Protein AF-A0A183UHN8-F1 (afdb_monomer)

Organism: Toxocara canis (NCBI:txid6265)

Foldseek 3Di:
DLVVLVVQLVCCVPVVVDDQALDQSNLLSLVSSLVVLVVCCVVCVPPPSSVVSNVVSVVSNVVSVSVVHPNPDPPVVVVVVVPD

pLDDT: mean 86.29, std 16.68, range [43.88, 97.31]

Structure (mmCIF, N/CA/C/O backbone):
data_AF-A0A183UHN8-F1
#
_entry.id   AF-A0A183UHN8-F1
#
loop_
_atom_site.group_PDB
_atom_site.id
_atom_site.type_symbol
_atom_site.label_atom_id
_atom_site.label_alt_id
_atom_site.label_comp_id
_atom_site.label_asym_id
_atom_site.label_entity_id
_atom_site.label_seq_id
_atom_site.pdbx_PDB_ins_code
_atom_site.Cartn_x
_atom_site.Cartn_y
_atom_site.Cartn_z
_atom_site.occupancy
_atom_site.B_iso_or_equiv
_atom_site.auth_seq_id
_atom_site.auth_comp_id
_atom_site.auth_asym_id
_atom_site.auth_atom_id
_atom_site.pdbx_PDB_model_num
ATOM 1 N N . MET A 1 1 ? 10.837 -4.163 -7.813 1.00 83.88 1 MET A N 1
ATOM 2 C CA . MET A 1 1 ? 10.504 -2.823 -7.277 1.00 83.88 1 MET A CA 1
ATOM 3 C C . MET A 1 1 ? 9.027 -2.720 -6.910 1.00 83.88 1 MET A C 1
ATOM 5 O O . MET A 1 1 ? 8.743 -2.686 -5.725 1.00 83.88 1 MET A O 1
ATOM 9 N N . VAL A 1 2 ? 8.086 -2.797 -7.862 1.00 91.88 2 VAL A N 1
ATOM 10 C CA . VAL A 1 2 ? 6.639 -2.839 -7.538 1.00 91.88 2 VAL A CA 1
ATOM 11 C C . VAL A 1 2 ? 6.283 -4.020 -6.622 1.00 91.88 2 VAL A C 1
ATOM 13 O O . VAL A 1 2 ? 5.638 -3.816 -5.598 1.00 91.88 2 VAL A O 1
ATOM 16 N N . GLU A 1 3 ? 6.777 -5.225 -6.934 1.00 93.31 3 GLU A N 1
ATOM 17 C CA . GLU A 1 3 ? 6.571 -6.417 -6.087 1.00 93.31 3 GLU A CA 1
ATOM 18 C C . GLU A 1 3 ? 7.191 -6.279 -4.695 1.00 93.31 3 GLU A C 1
ATOM 20 O O . GLU A 1 3 ? 6.626 -6.751 -3.720 1.00 93.31 3 GLU A O 1
ATOM 25 N N . TYR A 1 4 ? 8.326 -5.583 -4.585 1.00 93.25 4 TYR A N 1
ATOM 26 C CA . TYR A 1 4 ? 8.969 -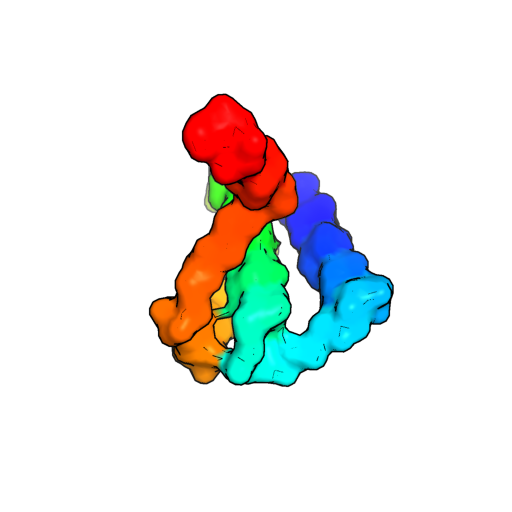5.334 -3.294 1.00 93.25 4 TYR A CA 1
ATOM 27 C C . TYR A 1 4 ? 8.077 -4.458 -2.403 1.00 93.25 4 TYR A C 1
ATOM 29 O O . TYR A 1 4 ? 7.811 -4.806 -1.256 1.00 93.25 4 TYR A O 1
ATOM 37 N N . CYS A 1 5 ? 7.539 -3.365 -2.953 1.00 94.62 5 CYS A N 1
ATOM 38 C CA . CYS A 1 5 ? 6.602 -2.512 -2.226 1.00 94.62 5 CYS A CA 1
ATOM 39 C C . CYS A 1 5 ? 5.307 -3.261 -1.853 1.00 94.62 5 CYS A C 1
ATOM 41 O O . CYS A 1 5 ? 4.790 -3.076 -0.754 1.00 94.62 5 CYS A O 1
ATOM 43 N N . ALA A 1 6 ? 4.808 -4.137 -2.736 1.00 94.12 6 ALA A N 1
ATOM 44 C CA . ALA A 1 6 ? 3.645 -4.986 -2.458 1.00 94.12 6 ALA A CA 1
ATOM 45 C C . ALA A 1 6 ? 3.913 -6.009 -1.340 1.00 94.12 6 ALA A C 1
ATOM 47 O O . ALA A 1 6 ? 3.048 -6.244 -0.496 1.00 94.12 6 ALA A O 1
ATOM 48 N N . GLY A 1 7 ? 5.120 -6.580 -1.304 1.00 94.44 7 GLY A N 1
ATOM 49 C CA . GLY A 1 7 ? 5.564 -7.476 -0.238 1.00 94.44 7 GLY A CA 1
ATOM 50 C C . GLY A 1 7 ? 5.590 -6.775 1.118 1.00 94.44 7 GLY A C 1
ATOM 51 O O . GLY A 1 7 ? 4.988 -7.268 2.063 1.00 94.44 7 GLY A O 1
ATOM 52 N N . MET A 1 8 ? 6.178 -5.576 1.193 1.00 92.31 8 MET A N 1
ATOM 53 C CA . MET A 1 8 ? 6.197 -4.765 2.421 1.00 92.31 8 MET A CA 1
ATOM 54 C C . MET A 1 8 ? 4.791 -4.405 2.920 1.00 92.31 8 MET A C 1
ATOM 56 O O . MET A 1 8 ? 4.544 -4.392 4.125 1.00 92.31 8 MET A O 1
ATOM 60 N N . TYR A 1 9 ? 3.868 -4.096 2.002 1.00 93.06 9 TYR A N 1
ATOM 61 C CA . TYR A 1 9 ? 2.465 -3.847 2.336 1.00 93.06 9 TYR A CA 1
ATOM 62 C C . TYR A 1 9 ? 1.806 -5.091 2.941 1.00 93.06 9 TYR A C 1
ATOM 64 O O . TYR A 1 9 ? 1.229 -5.001 4.022 1.00 93.06 9 TYR A O 1
ATOM 72 N N . SER A 1 10 ? 1.940 -6.242 2.276 1.00 93.56 10 SER A N 1
ATOM 73 C CA . SER A 1 10 ? 1.328 -7.504 2.716 1.00 93.56 10 SER A CA 1
ATOM 74 C C . SER A 1 10 ? 1.892 -7.943 4.067 1.00 93.56 10 SER A C 1
ATOM 76 O O . SER A 1 10 ? 1.135 -8.191 4.996 1.00 93.56 10 SER A O 1
ATOM 78 N N . GLN A 1 11 ? 3.217 -7.881 4.230 1.00 93.00 11 GLN A N 1
ATOM 79 C CA . GLN A 1 11 ? 3.893 -8.199 5.487 1.00 93.00 11 GLN A CA 1
ATOM 80 C C . GLN A 1 11 ? 3.353 -7.370 6.662 1.00 93.00 11 GLN A C 1
ATOM 82 O O . GLN A 1 11 ? 3.051 -7.912 7.721 1.00 93.00 11 GLN A O 1
ATOM 87 N N . LYS A 1 12 ? 3.191 -6.051 6.485 1.00 90.00 12 LYS A N 1
ATOM 88 C CA . LYS A 1 12 ? 2.670 -5.179 7.550 1.00 90.00 12 LYS A CA 1
ATOM 89 C C . LYS A 1 12 ? 1.221 -5.487 7.923 1.00 90.00 12 LYS A C 1
ATOM 91 O O . LYS A 1 12 ? 0.859 -5.290 9.080 1.00 90.00 12 LYS A O 1
ATOM 96 N N . LEU A 1 13 ? 0.396 -5.927 6.975 1.00 91.38 13 LEU A N 1
ATOM 97 C CA . LEU A 1 13 ? -0.982 -6.320 7.269 1.00 91.38 13 LEU A CA 1
ATOM 98 C C . LEU A 1 13 ? -1.043 -7.675 7.970 1.00 91.38 13 LEU A C 1
ATOM 100 O O . LEU A 1 13 ? -1.673 -7.775 9.021 1.00 91.38 13 LEU A O 1
ATOM 104 N N . ASP A 1 14 ? -0.353 -8.670 7.418 1.00 89.19 14 ASP A N 1
ATOM 105 C CA . ASP A 1 14 ? -0.452 -10.061 7.855 1.00 89.19 14 ASP A CA 1
ATOM 106 C C . ASP A 1 14 ? 0.319 -10.296 9.162 1.00 89.19 14 ASP A C 1
ATOM 108 O O . ASP A 1 14 ? -0.253 -10.743 10.154 1.00 89.19 14 ASP A O 1
ATOM 112 N N . GLU A 1 15 ? 1.606 -9.939 9.205 1.00 84.62 15 GLU A N 1
ATOM 113 C CA . GLU A 1 15 ? 2.456 -10.143 10.388 1.00 84.62 15 GLU A CA 1
ATOM 114 C C . GLU A 1 15 ? 2.220 -9.065 11.450 1.00 84.62 15 GLU A C 1
ATOM 116 O O . GLU A 1 15 ? 2.308 -9.326 12.649 1.00 84.62 15 GLU A O 1
ATOM 121 N N . GLY A 1 16 ? 1.903 -7.841 11.019 1.00 81.00 16 GLY A N 1
ATOM 122 C CA . GLY A 1 16 ? 1.623 -6.725 11.922 1.00 81.00 16 GLY A CA 1
ATOM 123 C C . GLY A 1 16 ? 0.224 -6.757 12.541 1.00 81.00 16 GLY A C 1
ATOM 124 O O . GLY A 1 16 ? -0.056 -5.939 13.419 1.00 81.00 16 GLY A O 1
ATOM 125 N N . GLY A 1 17 ? -0.664 -7.651 12.084 1.00 88.56 17 GLY A N 1
ATOM 126 C CA . GLY A 1 17 ? -2.050 -7.736 12.554 1.00 88.56 17 GLY A CA 1
ATOM 127 C C . GLY A 1 17 ? -2.850 -6.451 12.316 1.00 88.56 17 GLY A C 1
ATOM 128 O O . GLY A 1 17 ? -3.758 -6.122 13.083 1.00 88.56 17 GLY A O 1
ATOM 129 N N . ILE A 1 18 ? -2.485 -5.677 11.289 1.00 91.44 18 ILE A N 1
ATOM 130 C CA . ILE A 1 18 ? -3.101 -4.378 11.020 1.00 91.44 18 ILE A CA 1
ATOM 131 C C . ILE A 1 18 ? -4.450 -4.595 10.341 1.00 91.44 18 ILE A C 1
ATOM 133 O O . ILE A 1 18 ? -4.542 -5.014 9.189 1.00 91.44 18 ILE A O 1
ATOM 137 N N . VAL A 1 19 ? -5.515 -4.242 11.057 1.00 93.25 19 VAL A N 1
ATOM 138 C CA . VAL A 1 19 ? -6.880 -4.316 10.538 1.00 93.25 19 VAL A CA 1
ATOM 139 C C . VAL A 1 19 ? -7.105 -3.227 9.491 1.00 93.25 19 VAL A C 1
ATOM 141 O O . VAL A 1 19 ? -6.897 -2.039 9.750 1.00 93.25 19 VAL A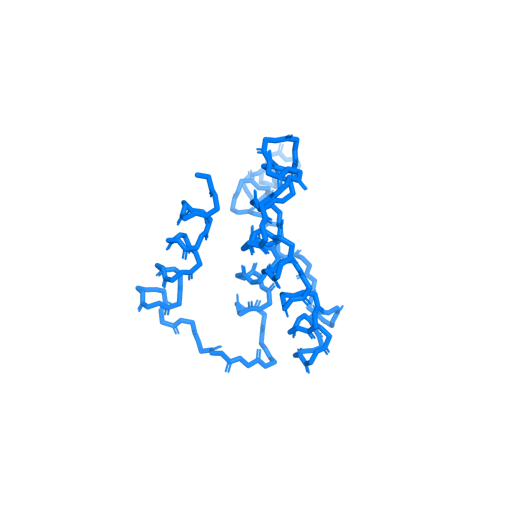 O 1
ATOM 144 N N . ILE A 1 20 ? -7.598 -3.626 8.321 1.00 93.69 20 ILE A N 1
ATOM 145 C CA . ILE A 1 20 ? -8.015 -2.711 7.254 1.00 93.69 20 ILE A CA 1
ATOM 146 C C . ILE A 1 20 ? -9.193 -1.863 7.745 1.00 93.69 20 ILE A C 1
ATOM 148 O O . ILE A 1 20 ? -10.223 -2.392 8.157 1.00 93.69 20 ILE A O 1
ATOM 152 N N . GLY A 1 21 ? -9.062 -0.538 7.691 1.00 94.06 21 GLY A N 1
ATOM 153 C CA . GLY A 1 21 ? -10.142 0.359 8.089 1.00 94.06 21 GLY A CA 1
ATOM 154 C C . GLY A 1 21 ? -9.706 1.801 8.308 1.00 94.06 21 GLY A C 1
ATOM 155 O O . GLY A 1 21 ? -8.553 2.173 8.106 1.00 94.06 21 GLY A O 1
ATOM 156 N N . LYS A 1 22 ? -10.642 2.634 8.771 1.00 94.75 22 LYS A N 1
ATOM 157 C CA . LYS A 1 22 ? -10.369 4.021 9.174 1.00 94.75 22 LYS A CA 1
ATOM 158 C C . LYS A 1 22 ? -9.648 4.042 10.525 1.00 94.75 22 LYS A C 1
ATOM 160 O O . LYS A 1 22 ? -10.239 4.335 11.559 1.00 94.75 22 LYS A O 1
ATOM 165 N N . ASN A 1 23 ? -8.369 3.688 10.518 1.00 93.06 23 ASN A N 1
ATOM 166 C CA . ASN A 1 23 ? -7.505 3.694 11.692 1.00 93.06 23 ASN A CA 1
ATOM 167 C C . ASN A 1 23 ? -6.077 4.133 11.326 1.00 93.06 23 ASN A C 1
ATOM 169 O O . ASN A 1 23 ? -5.646 4.013 10.177 1.00 93.06 23 ASN A O 1
ATOM 173 N N . ALA A 1 24 ? -5.346 4.658 12.314 1.00 92.69 24 ALA A N 1
ATOM 174 C CA . ALA A 1 24 ? -4.005 5.198 12.099 1.00 92.69 24 ALA A CA 1
ATOM 175 C C . ALA A 1 24 ? -2.997 4.151 11.578 1.00 92.69 24 ALA A C 1
ATOM 177 O O . ALA A 1 24 ? -2.313 4.464 10.601 1.00 92.69 24 ALA A O 1
ATOM 178 N N . PRO A 1 25 ? -2.922 2.920 12.134 1.00 93.25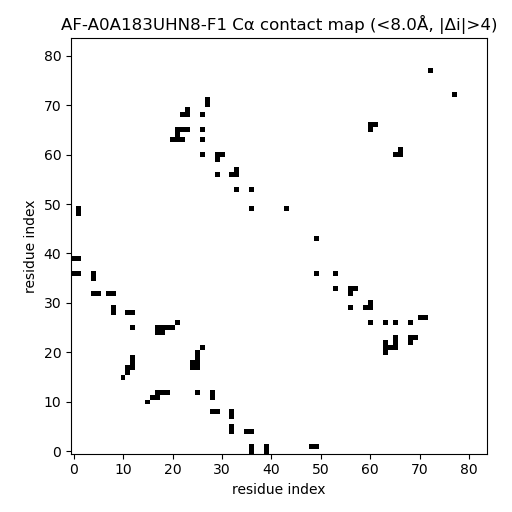 25 PRO A N 1
ATOM 179 C CA . PRO A 1 25 ? -2.000 1.897 11.634 1.00 93.25 25 PRO A CA 1
ATOM 180 C C . PRO A 1 25 ? -2.187 1.599 10.145 1.00 93.25 25 PRO A C 1
ATOM 182 O O . PRO A 1 25 ? -1.226 1.625 9.379 1.00 93.25 25 PRO A O 1
ATOM 185 N N . TYR A 1 26 ? -3.428 1.403 9.704 1.00 94.94 26 TYR A N 1
ATOM 186 C CA . TYR A 1 26 ? -3.715 1.106 8.308 1.00 94.94 26 TYR A CA 1
ATOM 187 C C . TYR A 1 26 ? -3.390 2.278 7.375 1.00 94.94 26 TYR A C 1
ATOM 189 O O . TYR A 1 26 ? -2.783 2.108 6.314 1.00 94.94 26 TYR A O 1
ATOM 197 N N . CYS A 1 27 ? -3.719 3.498 7.796 1.00 95.44 27 CYS A N 1
ATOM 198 C CA . CYS A 1 27 ? -3.389 4.699 7.038 1.00 95.44 27 CYS A CA 1
ATOM 199 C C . CYS A 1 27 ? -1.879 4.949 6.919 1.00 95.44 27 CYS A C 1
ATOM 201 O O . CYS A 1 27 ? -1.425 5.476 5.893 1.00 95.44 27 CYS A O 1
ATOM 203 N N . GLN A 1 28 ? -1.092 4.536 7.917 1.00 93.94 28 GLN A N 1
ATOM 204 C CA . GLN A 1 28 ? 0.364 4.549 7.826 1.00 93.94 28 GLN A CA 1
ATOM 205 C C . GLN A 1 28 ? 0.860 3.524 6.799 1.00 93.94 28 GLN A C 1
ATOM 207 O O . GLN A 1 28 ? 1.665 3.877 5.942 1.00 93.94 28 GLN A O 1
ATOM 212 N N . VAL A 1 29 ? 0.317 2.301 6.797 1.00 94.88 29 VAL A N 1
ATOM 213 C CA . VAL A 1 29 ? 0.665 1.259 5.812 1.00 94.88 29 VAL A CA 1
ATOM 214 C C . VAL A 1 29 ? 0.402 1.720 4.374 1.00 94.88 29 VAL A 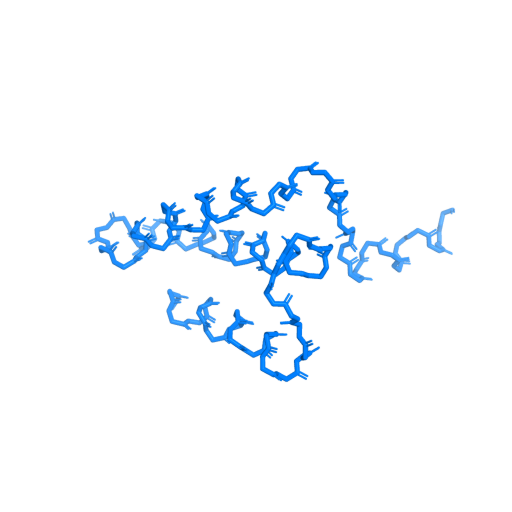C 1
ATOM 216 O O . VAL A 1 29 ? 1.280 1.592 3.520 1.00 94.88 29 VAL A O 1
ATOM 219 N N . ILE A 1 30 ? -0.766 2.317 4.097 1.00 95.19 30 ILE A N 1
ATOM 220 C CA . ILE A 1 30 ? -1.075 2.888 2.772 1.00 95.19 30 ILE A CA 1
ATOM 221 C C . ILE A 1 30 ? -0.079 3.995 2.407 1.00 95.19 30 ILE A C 1
ATOM 223 O O . ILE A 1 30 ? 0.391 4.060 1.271 1.00 95.19 30 ILE A O 1
ATOM 227 N N . THR A 1 31 ? 0.241 4.880 3.355 1.00 94.25 31 THR A N 1
ATOM 228 C CA . THR A 1 31 ? 1.160 6.002 3.115 1.00 94.25 31 THR A CA 1
ATOM 229 C C . THR A 1 31 ? 2.570 5.510 2.794 1.00 94.25 31 THR A C 1
ATOM 231 O O . THR A 1 31 ? 3.168 5.986 1.830 1.00 94.25 31 THR A O 1
ATOM 234 N N . ASP A 1 32 ? 3.062 4.519 3.534 1.00 94.25 32 ASP A N 1
ATOM 235 C CA . ASP A 1 32 ? 4.362 3.892 3.292 1.00 94.25 32 ASP A CA 1
ATOM 236 C C . ASP A 1 32 ? 4.401 3.193 1.930 1.00 94.25 32 ASP A C 1
ATOM 238 O O . ASP A 1 32 ? 5.407 3.263 1.222 1.00 94.25 32 ASP A O 1
ATOM 242 N N . TYR A 1 33 ? 3.301 2.549 1.528 1.00 95.94 33 TYR A N 1
ATOM 243 C CA . TYR A 1 33 ? 3.226 1.889 0.229 1.00 95.94 33 TYR A CA 1
ATOM 244 C C . TYR A 1 33 ? 3.267 2.908 -0.921 1.00 95.94 33 TYR A C 1
ATOM 246 O O . TYR A 1 33 ? 4.049 2.752 -1.861 1.00 95.94 33 TYR A O 1
ATOM 254 N N . ILE A 1 34 ? 2.498 3.997 -0.824 1.00 95.50 34 ILE A N 1
ATOM 255 C CA . ILE A 1 34 ? 2.544 5.093 -1.805 1.00 95.50 34 ILE A CA 1
ATOM 256 C C . ILE A 1 34 ? 3.969 5.645 -1.917 1.00 95.50 34 ILE A C 1
ATOM 258 O O . ILE A 1 34 ? 4.495 5.749 -3.025 1.00 95.50 34 ILE A O 1
ATOM 262 N N . PHE A 1 35 ? 4.613 5.926 -0.781 1.00 94.94 35 PHE A N 1
ATOM 263 C CA . PHE A 1 35 ? 5.979 6.444 -0.748 1.00 94.94 35 PHE A CA 1
ATOM 264 C C . PHE A 1 35 ? 6.987 5.472 -1.385 1.00 94.94 35 PHE A C 1
ATOM 266 O O . PHE A 1 35 ? 7.822 5.876 -2.195 1.00 94.94 35 PHE A O 1
ATOM 273 N N . CYS A 1 36 ? 6.869 4.173 -1.089 1.00 95.69 36 CYS A N 1
ATOM 274 C CA . CYS A 1 36 ? 7.697 3.141 -1.711 1.00 95.69 36 CYS A CA 1
ATOM 275 C C . CYS A 1 36 ? 7.539 3.145 -3.235 1.00 95.69 36 CYS A C 1
ATOM 277 O O . CYS A 1 36 ? 8.535 3.147 -3.956 1.00 95.69 36 CYS A O 1
ATOM 279 N N . LEU A 1 37 ? 6.301 3.204 -3.742 1.00 95.69 37 LEU A N 1
ATOM 280 C CA . LEU A 1 37 ? 6.044 3.255 -5.181 1.00 95.69 37 LEU A CA 1
ATOM 281 C C . LEU A 1 37 ? 6.633 4.521 -5.814 1.00 95.69 37 LEU A C 1
ATOM 283 O O . LEU A 1 37 ? 7.306 4.416 -6.839 1.00 95.69 37 LEU A O 1
ATOM 287 N N . GLU A 1 38 ? 6.449 5.697 -5.214 1.00 94.75 38 GLU A N 1
ATOM 288 C CA . GLU A 1 38 ? 6.987 6.968 -5.727 1.00 94.75 38 GLU A CA 1
ATOM 289 C C . GLU A 1 38 ? 8.510 6.922 -5.941 1.00 94.75 38 GLU A C 1
ATOM 291 O O . GLU A 1 38 ? 8.998 7.379 -6.983 1.00 94.75 38 GLU A O 1
ATOM 296 N N . GLY A 1 39 ? 9.245 6.258 -5.040 1.00 94.81 39 GLY A N 1
ATOM 297 C CA . GLY A 1 39 ? 10.685 5.999 -5.177 1.00 94.81 39 GLY A CA 1
ATOM 298 C C . GLY A 1 39 ? 11.072 5.143 -6.395 1.00 94.81 39 GLY A C 1
ATOM 299 O O . GLY A 1 39 ? 12.221 5.156 -6.831 1.00 94.81 39 GLY A O 1
ATOM 300 N N . THR A 1 40 ? 10.113 4.436 -6.997 1.00 93.06 40 THR A N 1
ATOM 301 C CA . THR A 1 40 ? 10.298 3.572 -8.179 1.00 93.06 40 THR A CA 1
ATOM 302 C C . THR A 1 40 ? 9.773 4.195 -9.479 1.00 93.06 40 THR A C 1
ATOM 304 O O . THR A 1 40 ? 9.903 3.606 -10.553 1.00 93.06 40 THR A O 1
ATOM 307 N N . SER A 1 41 ? 9.205 5.404 -9.416 1.00 93.00 41 SER A N 1
ATOM 308 C CA . SER A 1 41 ? 8.490 6.053 -10.529 1.00 93.00 41 SER A CA 1
ATOM 309 C C . SER A 1 41 ? 9.299 6.159 -11.828 1.00 93.00 41 SER A C 1
ATOM 311 O O . SER A 1 41 ? 8.769 5.927 -12.915 1.00 93.00 41 SER A O 1
ATOM 313 N N . ARG A 1 42 ? 10.602 6.463 -11.740 1.00 93.88 42 ARG A N 1
ATOM 314 C CA . ARG A 1 42 ? 11.479 6.594 -12.918 1.00 93.88 42 ARG A C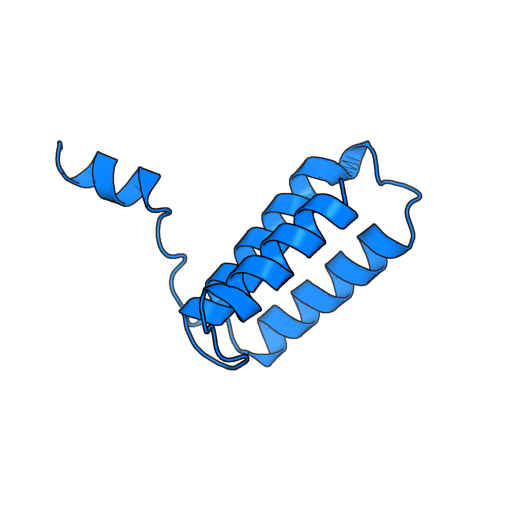A 1
ATOM 315 C C . ARG A 1 42 ? 11.642 5.281 -13.680 1.00 93.88 42 ARG A C 1
ATOM 317 O O . ARG A 1 42 ? 11.594 5.296 -14.906 1.00 93.88 42 ARG A O 1
ATOM 324 N N . SER A 1 43 ? 11.814 4.165 -12.973 1.00 94.38 43 SER A N 1
ATOM 325 C CA . SER A 1 43 ? 11.983 2.839 -13.580 1.00 94.38 43 SER A CA 1
ATOM 326 C C . SER A 1 43 ? 10.654 2.183 -13.961 1.00 94.38 43 SER A C 1
ATOM 328 O O . SER A 1 43 ? 10.645 1.245 -14.752 1.00 94.38 43 SER A O 1
ATOM 330 N N . CYS A 1 44 ? 9.529 2.693 -13.453 1.00 94.62 44 CYS A N 1
ATOM 331 C CA . CYS A 1 44 ? 8.199 2.119 -13.664 1.00 94.62 44 CYS A CA 1
ATOM 332 C C . CYS A 1 44 ? 7.296 2.933 -14.611 1.00 94.62 44 CYS A C 1
ATOM 334 O O . CYS A 1 44 ? 6.097 2.674 -14.662 1.00 94.62 44 CYS A O 1
ATOM 336 N N . ARG A 1 45 ? 7.836 3.880 -15.397 1.00 93.94 45 ARG A N 1
ATOM 337 C CA . ARG A 1 45 ? 7.044 4.782 -16.267 1.00 93.94 45 ARG A CA 1
ATOM 338 C C . ARG A 1 45 ? 6.022 4.075 -17.167 1.00 93.94 45 ARG A C 1
ATOM 340 O O . ARG A 1 45 ? 4.904 4.560 -17.288 1.00 93.94 45 ARG A O 1
ATOM 347 N N . GLY A 1 46 ? 6.393 2.953 -17.786 1.00 95.56 46 GLY A N 1
ATOM 348 C CA . GLY A 1 46 ? 5.512 2.156 -18.656 1.00 95.56 46 GLY A CA 1
ATOM 349 C C . GLY A 1 46 ? 4.844 0.966 -17.960 1.00 95.56 46 GLY A C 1
ATOM 350 O O . GLY A 1 46 ? 4.256 0.118 -18.623 1.00 95.56 46 GLY A O 1
ATOM 351 N N . ASN A 1 47 ? 4.972 0.845 -16.637 1.00 95.81 47 AS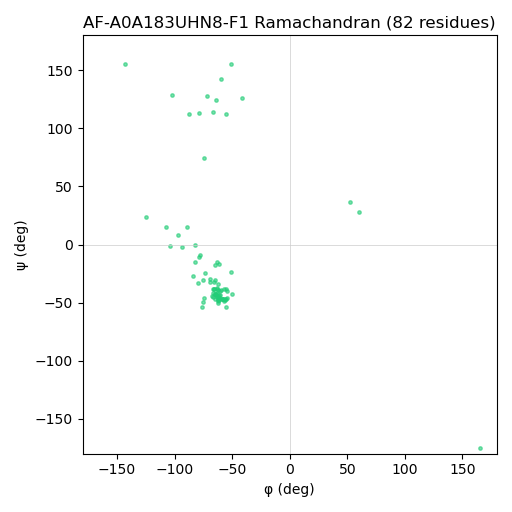N A N 1
ATOM 352 C CA . ASN A 1 47 ? 4.482 -0.314 -15.906 1.00 95.81 47 ASN A CA 1
ATOM 353 C C . ASN A 1 47 ? 3.013 -0.112 -15.501 1.00 95.81 47 ASN A C 1
ATOM 355 O O . ASN A 1 47 ? 2.696 0.711 -14.644 1.00 95.81 47 ASN A O 1
ATOM 359 N N . LEU A 1 48 ? 2.109 -0.895 -16.094 1.00 96.19 48 LEU A N 1
ATOM 360 C CA . LEU A 1 48 ? 0.671 -0.804 -15.817 1.00 96.19 48 LEU A CA 1
ATOM 361 C C . LEU A 1 48 ? 0.329 -1.083 -14.345 1.00 96.19 48 LEU A C 1
ATOM 363 O O . LEU A 1 48 ? -0.517 -0.400 -13.765 1.00 96.19 48 LEU A O 1
ATOM 367 N N . LYS A 1 49 ? 0.997 -2.065 -13.725 1.00 95.25 49 LYS A N 1
ATOM 368 C CA . LYS A 1 49 ? 0.766 -2.434 -12.321 1.00 95.25 49 LYS A CA 1
ATOM 369 C C . LYS A 1 49 ? 1.118 -1.276 -11.387 1.00 95.25 49 LYS A C 1
ATOM 371 O O . LYS A 1 49 ? 0.348 -0.986 -10.479 1.00 95.25 49 LYS A O 1
ATOM 376 N N . PHE A 1 50 ? 2.226 -0.578 -11.640 1.00 96.31 50 PHE A N 1
ATOM 377 C CA . PHE A 1 50 ? 2.631 0.618 -10.894 1.00 96.31 50 PHE A CA 1
ATOM 378 C C . PHE A 1 50 ? 1.539 1.697 -10.898 1.00 96.31 50 PHE A C 1
ATOM 380 O O . PHE A 1 50 ? 1.107 2.130 -9.830 1.00 96.31 50 PHE A O 1
ATOM 387 N N . HIS A 1 51 ? 1.052 2.082 -12.081 1.00 96.56 51 HIS A N 1
ATOM 388 C CA . HIS A 1 51 ? 0.018 3.117 -12.209 1.00 96.56 51 HIS A CA 1
ATOM 389 C C . HIS A 1 51 ? -1.307 2.685 -11.580 1.00 96.56 51 HIS A C 1
ATOM 391 O O . HIS A 1 51 ? -1.923 3.451 -10.842 1.00 96.56 51 HIS A O 1
ATOM 397 N N . THR A 1 52 ? -1.705 1.428 -11.795 1.00 96.69 52 THR A N 1
ATOM 398 C CA . THR A 1 52 ? -2.918 0.854 -11.192 1.00 96.69 52 THR A CA 1
ATOM 399 C C . THR A 1 52 ? -2.857 0.916 -9.666 1.00 96.69 52 THR A C 1
ATOM 401 O O . THR A 1 52 ? -3.807 1.365 -9.023 1.00 96.69 52 THR A O 1
ATOM 404 N N . LEU A 1 53 ? -1.726 0.515 -9.078 1.00 96.31 53 LEU A N 1
ATOM 405 C CA . LEU A 1 53 ? -1.521 0.554 -7.631 1.00 96.31 53 LEU A CA 1
ATOM 406 C C . LEU A 1 53 ? -1.512 1.984 -7.092 1.00 96.31 53 LEU A C 1
ATOM 408 O O . LEU A 1 53 ? -2.145 2.238 -6.071 1.00 96.31 53 LEU A O 1
ATOM 412 N N . GLN A 1 54 ? -0.861 2.932 -7.775 1.00 95.69 54 GLN A N 1
ATOM 413 C CA . GLN A 1 54 ? -0.905 4.339 -7.370 1.00 95.69 54 GLN A CA 1
ATOM 414 C C . GLN A 1 54 ? -2.344 4.862 -7.313 1.00 95.69 54 GLN A C 1
ATOM 416 O O . GLN A 1 54 ? -2.744 5.445 -6.305 1.00 95.69 54 GLN A O 1
ATOM 421 N N . THR A 1 55 ? -3.145 4.626 -8.355 1.00 96.81 55 THR A N 1
ATOM 422 C CA . THR A 1 55 ? -4.550 5.052 -8.377 1.00 96.81 55 THR A CA 1
ATOM 423 C C . THR A 1 55 ? -5.361 4.392 -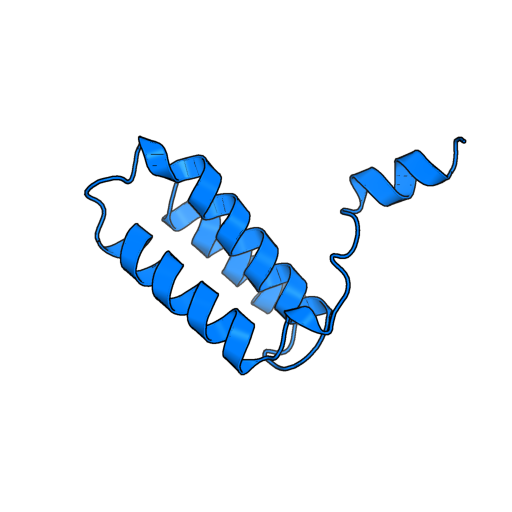7.263 1.00 96.81 55 THR A C 1
ATOM 425 O O . THR A 1 55 ? -6.102 5.080 -6.555 1.00 96.81 55 THR A O 1
ATOM 428 N N . LEU A 1 56 ? -5.207 3.078 -7.072 1.00 96.94 56 LEU A N 1
ATOM 429 C CA . LEU A 1 56 ? -5.943 2.322 -6.060 1.00 96.94 56 LEU A CA 1
ATOM 430 C C . LEU A 1 56 ? -5.619 2.811 -4.645 1.00 96.94 56 LEU A C 1
ATOM 432 O O . LEU A 1 56 ? -6.533 3.102 -3.877 1.00 96.94 56 LEU A O 1
ATOM 436 N N . LEU A 1 57 ? -4.339 2.984 -4.319 1.00 96.06 57 LEU A N 1
ATOM 437 C CA . LEU A 1 57 ? -3.910 3.417 -2.988 1.00 96.06 57 LEU A CA 1
ATOM 438 C C . LEU A 1 57 ? -4.342 4.853 -2.683 1.00 96.06 57 LEU A C 1
ATOM 440 O O . LEU A 1 57 ? -4.768 5.145 -1.567 1.00 96.06 57 LEU A O 1
ATOM 444 N N . GLN A 1 58 ? -4.298 5.754 -3.669 1.00 96.19 58 GLN A N 1
ATOM 445 C CA . GLN A 1 58 ? -4.795 7.123 -3.492 1.00 96.19 58 GLN A CA 1
ATOM 446 C C . GLN A 1 58 ? -6.309 7.156 -3.258 1.00 96.19 58 GLN A C 1
ATOM 448 O O . GLN A 1 58 ? -6.786 7.926 -2.421 1.00 96.19 58 GLN A O 1
ATOM 453 N N . ARG A 1 59 ? -7.075 6.301 -3.950 1.00 97.00 59 ARG A N 1
ATOM 454 C CA . ARG A 1 59 ? -8.510 6.126 -3.683 1.00 97.00 59 ARG A CA 1
ATOM 455 C C . ARG A 1 59 ? -8.737 5.599 -2.267 1.00 97.00 59 ARG A C 1
ATOM 457 O O . ARG A 1 59 ? -9.523 6.184 -1.528 1.00 97.00 59 ARG A O 1
ATOM 464 N N . GLN A 1 60 ? -8.013 4.559 -1.875 1.00 95.69 60 GLN A N 1
ATOM 465 C CA . GLN A 1 60 ? -8.146 3.922 -0.568 1.00 95.69 60 GLN A CA 1
ATOM 466 C C . GLN A 1 60 ? -7.811 4.881 0.582 1.00 95.69 60 GLN A C 1
ATOM 468 O O . GLN A 1 60 ? -8.518 4.946 1.585 1.00 95.69 60 GLN A O 1
ATOM 473 N N . LYS A 1 61 ? -6.788 5.723 0.395 1.00 95.19 61 LYS A N 1
ATOM 474 C CA . LYS A 1 61 ? -6.428 6.796 1.328 1.00 95.19 61 LYS A CA 1
ATOM 475 C C . LYS A 1 61 ? -7.589 7.767 1.578 1.00 95.19 61 LYS A C 1
ATOM 477 O O . LYS A 1 61 ? -7.766 8.230 2.705 1.00 95.19 61 LYS A O 1
ATOM 482 N N . ARG A 1 62 ? -8.373 8.085 0.541 1.00 96.38 62 ARG A N 1
ATOM 483 C CA . ARG A 1 62 ? -9.573 8.933 0.654 1.00 96.38 62 ARG A CA 1
ATOM 484 C C . ARG A 1 62 ? -10.722 8.180 1.315 1.00 96.38 62 ARG A C 1
ATOM 486 O O . ARG A 1 62 ? -11.335 8.716 2.232 1.00 96.38 62 ARG A O 1
ATOM 493 N N . GLU A 1 63 ? -10.967 6.946 0.886 1.00 97.31 63 GLU A N 1
ATOM 494 C CA . GLU A 1 63 ? -12.024 6.071 1.406 1.00 97.31 63 GLU A CA 1
ATOM 495 C C . GLU A 1 63 ? -11.931 5.904 2.928 1.00 97.31 63 GLU A C 1
ATOM 497 O O . GLU A 1 63 ? -12.905 6.127 3.643 1.00 97.31 63 GLU A O 1
ATOM 502 N N . PHE A 1 64 ? -10.729 5.653 3.447 1.00 96.25 64 PHE A N 1
ATOM 503 C CA . PHE A 1 64 ? -10.498 5.506 4.885 1.00 96.25 64 PHE A CA 1
ATOM 504 C C . PHE A 1 64 ? -10.172 6.818 5.606 1.00 96.25 64 PHE A C 1
ATOM 506 O O . PHE A 1 64 ? -9.729 6.798 6.751 1.00 96.25 64 PHE A O 1
ATOM 513 N N . SER A 1 65 ? -10.425 7.971 4.975 1.00 96.00 65 SER A N 1
ATOM 514 C CA . SER A 1 65 ? -10.199 9.301 5.559 1.00 96.00 65 SER A CA 1
ATOM 515 C C . SER A 1 65 ? -8.784 9.490 6.125 1.00 96.00 65 SER A C 1
ATOM 517 O O . SER A 1 65 ? -8.615 10.150 7.144 1.00 96.00 65 SER A O 1
ATOM 519 N N . CYS A 1 66 ? -7.746 8.934 5.500 1.00 94.12 66 CYS A N 1
ATOM 520 C CA . CYS A 1 66 ? -6.418 8.874 6.113 1.00 94.12 66 CYS A CA 1
ATOM 521 C C . CYS A 1 66 ? -5.763 10.236 6.387 1.00 94.12 66 CYS A C 1
ATOM 523 O O . CYS A 1 66 ? -4.814 10.310 7.159 1.00 94.12 66 CYS A O 1
ATOM 525 N N . SER A 1 67 ? -6.274 11.320 5.800 1.00 91.12 67 SER A N 1
ATOM 526 C CA . SER A 1 67 ? -5.888 12.690 6.151 1.00 91.12 67 SER A CA 1
ATOM 527 C C . SER A 1 67 ? -6.264 13.095 7.582 1.00 91.12 67 SER A C 1
ATOM 529 O O . SER A 1 67 ? -5.711 14.070 8.078 1.00 91.12 67 SER A O 1
ATOM 531 N N . SER A 1 68 ? -7.185 12.384 8.247 1.00 91.00 68 SER A N 1
ATOM 532 C CA . SER A 1 68 ? -7.541 12.633 9.651 1.00 91.00 68 SER A CA 1
ATOM 533 C C . SER A 1 68 ? -6.530 12.064 10.643 1.00 91.00 68 SER A C 1
ATOM 535 O O . SER A 1 68 ? -6.630 12.350 11.833 1.00 91.00 68 SER A O 1
ATOM 537 N N . PHE A 1 69 ? -5.586 11.241 10.183 1.00 86.81 69 PHE A N 1
ATOM 538 C CA . PHE A 1 69 ? -4.523 10.708 11.021 1.00 86.81 69 PHE A CA 1
ATOM 539 C C . PHE A 1 69 ? -3.234 11.482 10.736 1.00 86.81 69 PHE A C 1
ATOM 541 O O . PHE A 1 69 ? -2.855 11.629 9.569 1.00 86.81 69 PHE A O 1
ATOM 548 N N . PRO A 1 70 ? -2.553 12.007 11.768 1.00 76.62 70 PRO A N 1
ATOM 549 C CA . PRO A 1 70 ? -1.253 12.623 11.569 1.00 76.62 70 PRO A CA 1
ATOM 550 C C . PRO A 1 70 ? -0.303 11.574 10.988 1.00 76.62 70 PRO A C 1
ATOM 552 O O . PRO A 1 70 ? -0.360 10.406 11.374 1.00 76.62 70 PRO A O 1
ATOM 555 N N . LYS A 1 71 ? 0.583 11.987 10.072 1.00 67.62 71 LYS A N 1
ATOM 556 C CA . LYS A 1 71 ? 1.703 11.134 9.659 1.00 67.62 71 LYS A CA 1
ATOM 557 C C . LYS A 1 71 ? 2.452 10.774 10.935 1.00 67.62 71 LYS A C 1
ATOM 559 O O . LYS A 1 71 ? 2.995 11.671 11.584 1.00 67.62 71 LYS A O 1
ATOM 564 N N . THR A 1 72 ? 2.432 9.507 11.337 1.00 62.00 72 THR A N 1
ATOM 565 C CA . THR A 1 72 ? 3.287 9.097 12.442 1.00 62.00 72 THR A CA 1
ATOM 566 C C . THR A 1 72 ? 4.698 9.237 11.916 1.00 62.00 72 THR A C 1
ATOM 568 O O . THR A 1 72 ? 5.065 8.576 10.945 1.00 62.00 72 THR A O 1
ATOM 571 N N . ALA A 1 73 ? 5.436 10.174 12.508 1.00 49.69 73 ALA A N 1
ATOM 572 C CA . ALA A 1 73 ? 6.872 10.266 12.362 1.00 49.69 73 ALA A CA 1
ATOM 573 C C . ALA A 1 73 ? 7.423 8.836 12.434 1.00 49.69 73 ALA A C 1
ATOM 575 O O . ALA A 1 73 ? 7.063 8.076 13.339 1.00 49.69 73 ALA A O 1
ATOM 576 N N . THR A 1 74 ? 8.189 8.435 11.430 1.00 53.66 74 THR A N 1
ATOM 577 C CA . THR A 1 74 ? 8.784 7.097 11.379 1.00 53.66 74 THR A CA 1
ATOM 578 C C . THR A 1 74 ? 9.508 6.801 12.706 1.00 53.66 74 THR A C 1
ATOM 580 O O . THR A 1 74 ? 9.945 7.738 13.381 1.00 53.66 74 THR A O 1
ATOM 583 N N . PRO A 1 75 ? 9.709 5.533 13.117 1.00 52.38 75 PRO A N 1
ATOM 584 C CA . PRO A 1 75 ? 10.491 5.220 14.322 1.00 52.38 75 PRO A CA 1
ATOM 585 C C . PRO A 1 75 ? 11.877 5.898 14.351 1.00 52.38 75 PRO A C 1
ATOM 587 O O . PRO A 1 75 ? 12.411 6.165 15.426 1.00 52.38 75 PRO A O 1
ATOM 590 N N . SER A 1 76 ? 12.425 6.251 13.179 1.00 48.41 76 SER A N 1
ATOM 591 C CA . SER A 1 76 ? 13.666 7.022 13.042 1.00 48.41 76 SER A CA 1
ATOM 592 C C . SER A 1 76 ? 13.551 8.485 13.497 1.00 48.41 76 SER A C 1
ATOM 594 O O . SER A 1 76 ? 14.514 9.035 14.022 1.00 48.41 76 SER A O 1
ATOM 596 N N . GLU A 1 77 ? 12.392 9.122 13.343 1.00 45.84 77 GLU A N 1
ATOM 597 C CA . GLU A 1 77 ? 12.153 10.511 13.761 1.00 45.84 77 GLU A CA 1
ATOM 598 C C . GLU A 1 77 ? 11.779 10.609 15.255 1.00 45.84 77 GLU A C 1
ATOM 600 O O . GLU A 1 77 ? 12.068 11.612 15.912 1.00 45.84 77 GLU A O 1
ATOM 605 N N . ALA A 1 78 ? 11.192 9.553 15.835 1.00 48.12 78 ALA A N 1
ATOM 606 C CA . ALA A 1 78 ? 10.897 9.479 17.272 1.00 48.12 78 ALA A CA 1
ATOM 607 C C . ALA A 1 78 ? 12.167 9.352 18.142 1.00 48.12 78 ALA A C 1
ATOM 609 O O . ALA A 1 78 ? 12.200 9.853 19.266 1.00 48.12 78 ALA A O 1
ATOM 610 N N . LEU A 1 79 ? 13.227 8.734 17.609 1.00 47.91 79 LEU A N 1
ATOM 611 C CA . LEU A 1 79 ? 14.549 8.660 18.245 1.00 47.91 79 LEU A CA 1
ATOM 612 C C . LEU A 1 79 ? 15.327 9.984 18.162 1.00 47.91 79 LEU A C 1
ATOM 614 O O . LEU A 1 79 ? 16.064 10.313 19.087 1.00 47.91 79 LEU A O 1
ATOM 618 N N . GLN A 1 80 ? 15.120 10.781 17.110 1.00 48.81 80 GLN A N 1
ATOM 619 C CA . GLN A 1 80 ? 15.778 12.087 16.955 1.00 48.81 80 GLN A CA 1
ATOM 620 C C . GLN A 1 80 ? 15.214 13.171 17.886 1.00 48.81 80 GLN A C 1
ATOM 622 O O . GLN A 1 80 ? 15.933 14.095 18.250 1.00 48.81 80 GLN A O 1
ATOM 627 N N . ARG A 1 81 ? 13.960 13.047 18.341 1.00 44.53 81 ARG A N 1
ATOM 628 C CA . ARG A 1 81 ? 13.338 13.989 19.296 1.00 44.53 81 ARG A CA 1
ATOM 629 C C . ARG A 1 81 ? 13.672 13.738 20.771 1.00 44.53 81 ARG A C 1
ATOM 631 O O . ARG A 1 81 ? 13.185 14.470 21.621 1.00 44.53 81 ARG A O 1
ATOM 638 N N . ARG A 1 82 ? 14.467 12.713 21.096 1.00 45.09 82 ARG A N 1
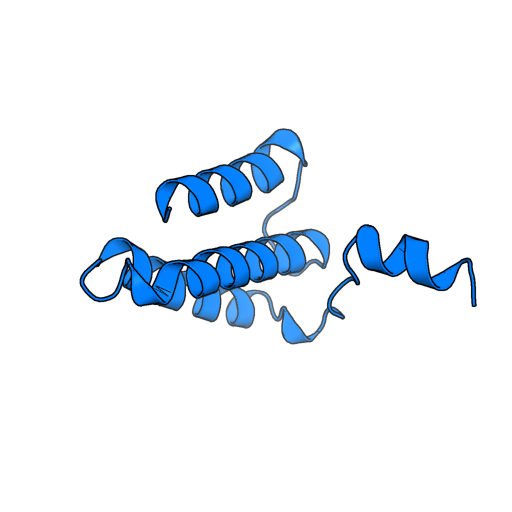ATOM 639 C CA . ARG A 1 82 ? 14.957 12.469 22.469 1.00 45.09 82 ARG A CA 1
ATOM 640 C C . ARG A 1 82 ? 16.336 13.080 22.754 1.00 45.09 82 ARG A C 1
ATOM 642 O O . ARG A 1 82 ? 16.800 12.976 23.882 1.00 45.09 82 ARG A O 1
ATOM 649 N N . PHE A 1 83 ? 16.967 13.706 21.759 1.00 45.47 83 PHE A N 1
ATOM 650 C CA . PHE A 1 83 ? 18.293 14.330 21.870 1.00 45.47 83 PHE A CA 1
ATOM 651 C C . PHE A 1 83 ? 18.315 15.813 21.445 1.00 45.47 83 PHE A C 1
ATOM 653 O O . PHE A 1 83 ? 19.374 16.331 21.095 1.00 45.47 83 PHE A O 1
ATOM 660 N N . LEU A 1 84 ? 17.166 16.496 21.492 1.00 43.88 84 LEU A N 1
ATOM 661 C CA . LEU A 1 84 ? 17.057 17.958 21.433 1.00 43.88 84 LEU A CA 1
ATOM 662 C C . LEU A 1 84 ? 16.182 18.453 22.581 1.00 43.88 84 LEU A C 1
ATOM 664 O O . LEU A 1 84 ? 15.125 17.819 22.802 1.00 43.88 84 LEU A O 1
#

InterPro domains:
  IPR010536 Repulsive guidance molecule, N-terminal [PF06535] (2-67)

Solvent-accessible surface area (backbone atoms only — not comparable to full-atom values): 4927 Å² total; per-residue (Å²): 104,71,65,54,37,50,48,56,43,48,46,48,36,67,78,60,67,44,64,87,54,75,46,61,71,35,39,48,48,53,50,53,34,53,52,48,49,61,78,39,44,84,87,35,73,90,38,65,66,54,56,51,48,53,56,51,49,56,49,49,41,57,75,38,47,34,84,79,40,78,82,74,68,50,79,72,52,61,60,58,61,75,78,111

Mean predicted aligned error: 7.14 Å

Nearest PDB structures (foldseek):
  2v6y-assembly2_B  TM=5.577E-01  e=3.030E+00  Saccharolobus solfataricus
  7ak5-assembly1_K  TM=4.717E-01  e=5.275E+00  Mus musculus
  8ugi-assembly1_1K  TM=3.886E-01  e=8.219E+00  Sus scrofa

Sequence (84 aa)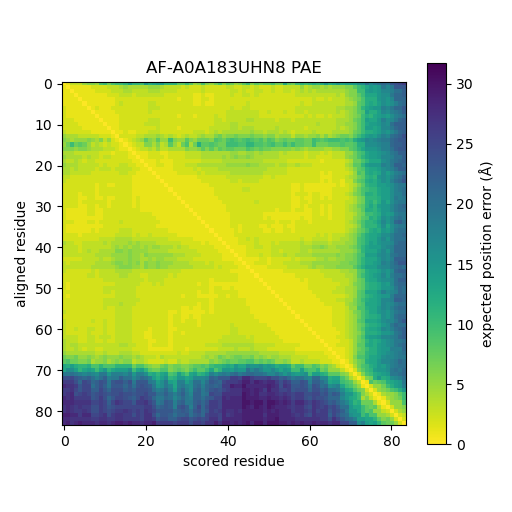:
MVEYCAGMYSQKLDEGGIVIGKNAPYCQVITDYIFCLEGTSRSCRGNLKFHTLQTLLQRQKREFSCSSFPKTATPSEALQRRFL

Secondary structure (DSSP, 8-state):
-HHHHHHHHHHHHHTTT--SSSSHHHHHHHHHHHHHHHTTTTTTTT-HHHHHHHHHHHHHHHHTTGGGS-----HHHHHHTT--

Radius of gyration: 13.9 Å; Cα contacts (8 Å, |Δi|>4): 61; chains: 1; bounding box: 30×28×41 Å